Protein AF-A0AAV2FBN1-F1 (afdb_monomer)

Nearest PDB structures (foldseek):
  3hhg-assembly1_D  TM=4.265E-01  e=3.105E+00  Neisseria meningitidis serogroup B
  5xii-assembly1_A  TM=4.265E-01  e=9.277E+00  Toxoplasma gondii ME49

Foldseek 3Di:
DDDDPPDDCPPVVVVVVVVVVVVVVVVVVVVVVVVVQVPDPADEAEQDLVCVVVVCVVVSVVVCVVVVHHYYYDPNRDD

Solvent-accessible surface area (backbone atoms only — not comparable to full-atom values): 4875 Å² total; per-residue (Å²): 138,79,87,77,92,77,85,74,81,69,57,68,68,59,58,50,50,53,50,52,52,51,48,51,53,49,51,52,50,52,52,54,50,49,56,55,50,73,69,43,93,77,54,68,48,70,47,44,52,65,41,68,77,65,71,43,57,69,59,52,50,51,49,30,64,75,70,70,41,48,76,47,69,45,82,72,33,62,133

pLDDT: mean 77.35, std 15.06, range [41.0, 92.19]

Sequence (79 aa):
MNTDRRAYRIDPNILESDLARETTVAMAAIDATTKFLNKAVKPVLVDVAKLRVAKNCDVFVKLADACGYALDVIPSGKG

Organism: NCBI:txid586398

Mean predicted aligned error: 11.4 Å

Structure (mmCIF, N/CA/C/O backbone):
data_AF-A0AAV2FBN1-F1
#
_entry.id   AF-A0AAV2FBN1-F1
#
loop_
_atom_site.group_PDB
_atom_site.id
_atom_site.type_symbol
_atom_site.label_atom_id
_atom_site.label_alt_id
_atom_site.label_comp_id
_atom_site.label_asym_id
_atom_site.label_entity_id
_atom_site.label_seq_id
_atom_site.pdbx_PDB_ins_code
_atom_site.Cartn_x
_atom_site.Cartn_y
_atom_site.Cartn_z
_atom_site.occupancy
_atom_site.B_iso_or_equiv
_atom_site.auth_seq_id
_atom_site.auth_comp_id
_atom_site.auth_asym_id
_atom_site.auth_atom_id
_atom_site.pdbx_PDB_model_num
ATOM 1 N N . MET A 1 1 ? 44.108 -7.928 -38.963 1.00 42.53 1 MET A N 1
ATOM 2 C CA . MET A 1 1 ? 44.468 -6.701 -38.219 1.00 42.53 1 MET A CA 1
ATOM 3 C C . MET A 1 1 ? 43.207 -6.217 -37.507 1.00 42.53 1 MET A C 1
ATOM 5 O O . MET A 1 1 ? 42.386 -5.542 -38.105 1.00 42.53 1 MET A O 1
ATOM 9 N N . ASN A 1 2 ? 42.837 -6.956 -36.460 1.00 41.00 2 ASN A N 1
ATOM 10 C CA . ASN A 1 2 ? 42.878 -6.527 -35.050 1.00 41.00 2 ASN A CA 1
ATOM 11 C C . ASN A 1 2 ? 41.842 -5.432 -34.756 1.00 41.00 2 ASN A C 1
ATOM 13 O O . ASN A 1 2 ? 42.055 -4.270 -35.066 1.00 41.00 2 ASN A O 1
ATOM 17 N N . THR A 1 3 ? 40.620 -5.823 -34.383 1.00 54.59 3 THR A N 1
ATOM 18 C CA . THR A 1 3 ? 40.154 -5.821 -32.977 1.00 54.59 3 THR A CA 1
ATOM 19 C C . THR A 1 3 ? 40.467 -4.520 -32.252 1.00 54.59 3 THR A C 1
ATOM 21 O O . THR A 1 3 ? 41.554 -4.379 -31.711 1.00 54.59 3 THR A O 1
ATOM 24 N N . ASP A 1 4 ? 39.469 -3.644 -32.135 1.00 43.50 4 ASP A N 1
ATOM 25 C CA . ASP A 1 4 ? 39.125 -3.128 -30.811 1.00 43.50 4 ASP A CA 1
ATOM 26 C C . ASP A 1 4 ? 37.702 -2.559 -30.771 1.00 43.50 4 ASP A C 1
ATOM 28 O O . ASP A 1 4 ? 37.411 -1.440 -31.190 1.00 43.50 4 ASP A O 1
ATOM 32 N N . ARG A 1 5 ? 36.794 -3.371 -30.219 1.00 49.44 5 ARG A N 1
ATOM 33 C CA . ARG A 1 5 ? 35.418 -3.029 -29.832 1.00 49.44 5 ARG A CA 1
ATOM 34 C C . ARG A 1 5 ? 35.424 -2.101 -28.604 1.00 49.44 5 ARG A C 1
ATOM 36 O O . ARG A 1 5 ? 34.852 -2.426 -27.568 1.00 49.44 5 ARG A O 1
ATOM 43 N N . ARG A 1 6 ? 36.099 -0.954 -28.686 1.00 51.78 6 ARG A N 1
ATOM 44 C CA . ARG A 1 6 ? 36.315 -0.021 -27.562 1.00 51.78 6 ARG A CA 1
ATOM 45 C C . ARG A 1 6 ? 35.197 1.016 -27.365 1.00 51.78 6 ARG A C 1
ATOM 47 O O . ARG A 1 6 ? 35.434 2.040 -26.742 1.00 51.78 6 ARG A O 1
ATOM 54 N N . ALA A 1 7 ? 33.989 0.767 -27.876 1.00 49.44 7 ALA A N 1
ATOM 55 C CA . ALA A 1 7 ? 32.932 1.784 -27.928 1.00 49.44 7 ALA A CA 1
ATOM 56 C C . ALA A 1 7 ? 31.929 1.795 -26.753 1.00 49.44 7 ALA A C 1
ATOM 58 O O . ALA A 1 7 ? 31.194 2.763 -26.636 1.00 49.44 7 ALA A O 1
ATOM 59 N N . TYR A 1 8 ? 31.883 0.792 -25.865 1.00 49.34 8 TYR A N 1
ATOM 60 C CA . TYR A 1 8 ? 30.898 0.770 -24.762 1.00 49.34 8 TYR A CA 1
ATOM 61 C C . TYR A 1 8 ? 31.403 0.060 -23.501 1.00 49.34 8 TYR A C 1
ATOM 63 O O . TYR A 1 8 ? 30.696 -0.750 -22.905 1.00 49.34 8 TYR A O 1
ATOM 71 N N . ARG A 1 9 ? 32.629 0.345 -23.053 1.00 47.34 9 ARG A N 1
ATOM 72 C CA . ARG A 1 9 ? 32.955 0.069 -21.647 1.00 47.34 9 ARG A CA 1
ATOM 73 C C . ARG A 1 9 ? 32.376 1.207 -20.811 1.00 47.34 9 ARG A C 1
ATOM 75 O O . ARG A 1 9 ? 33.093 2.123 -20.443 1.00 47.34 9 ARG A O 1
ATOM 82 N N . ILE A 1 10 ? 31.059 1.169 -20.590 1.00 58.66 10 ILE A N 1
ATOM 83 C CA . ILE A 1 10 ? 30.478 1.817 -19.413 1.00 58.66 10 ILE A CA 1
ATOM 84 C C . ILE A 1 10 ? 31.204 1.184 -18.231 1.00 58.66 10 ILE A C 1
ATOM 86 O O . ILE A 1 10 ? 31.188 -0.043 -18.098 1.00 58.66 10 ILE A O 1
ATOM 90 N N . ASP A 1 11 ? 31.917 1.986 -17.447 1.00 57.03 11 ASP A N 1
ATOM 91 C CA . ASP A 1 11 ? 32.580 1.476 -16.257 1.00 57.03 11 ASP A CA 1
ATOM 92 C C . ASP A 1 11 ? 31.508 0.848 -15.354 1.00 57.03 11 ASP A C 1
ATOM 94 O O . ASP A 1 11 ? 30.559 1.538 -14.969 1.00 57.03 11 ASP A O 1
ATOM 98 N N . PRO A 1 12 ? 31.614 -0.446 -15.005 1.00 58.66 12 PRO A N 1
ATOM 99 C CA . PRO A 1 12 ? 30.583 -1.127 -14.226 1.00 58.66 12 PRO A CA 1
ATOM 100 C C . PRO A 1 12 ? 30.359 -0.456 -12.862 1.00 58.66 12 PRO A C 1
ATOM 102 O O . PRO A 1 12 ? 29.248 -0.463 -12.354 1.00 58.66 12 PRO A O 1
ATOM 105 N N . ASN A 1 13 ? 31.373 0.225 -12.318 1.00 59.97 13 ASN A N 1
ATOM 106 C CA . ASN A 1 13 ? 31.257 0.978 -11.068 1.00 59.97 13 ASN A CA 1
ATOM 107 C C . ASN A 1 13 ? 30.383 2.239 -11.163 1.00 59.97 13 ASN A C 1
ATOM 109 O O . ASN A 1 13 ? 29.822 2.653 -10.153 1.00 59.97 13 ASN A O 1
ATOM 113 N N . ILE A 1 14 ? 30.254 2.858 -12.341 1.00 59.38 14 ILE A N 1
ATOM 114 C CA . ILE A 1 14 ? 29.397 4.040 -12.522 1.00 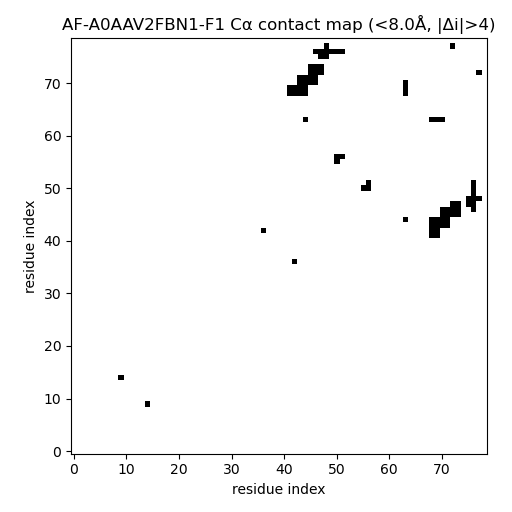59.38 14 ILE A CA 1
ATOM 115 C C . ILE A 1 14 ? 27.920 3.633 -12.484 1.00 59.38 14 ILE A C 1
ATOM 117 O O . ILE A 1 14 ? 27.140 4.254 -11.764 1.00 59.38 14 ILE A O 1
ATOM 121 N N . LEU A 1 15 ? 27.563 2.528 -13.147 1.00 55.66 15 LEU A N 1
ATOM 122 C CA . LEU A 1 15 ? 26.205 1.977 -13.115 1.00 55.66 15 LEU A CA 1
ATOM 123 C C . LEU A 1 15 ? 25.811 1.493 -11.708 1.00 55.66 15 LEU A C 1
ATOM 125 O O . LEU A 1 15 ? 24.703 1.764 -11.252 1.00 55.66 15 LEU A O 1
ATOM 129 N N . GLU A 1 16 ? 26.736 0.843 -10.998 1.00 57.81 16 GLU A N 1
ATOM 130 C CA . GLU A 1 16 ? 26.536 0.423 -9.605 1.00 57.81 16 GLU A CA 1
ATOM 131 C C . GLU A 1 16 ? 26.377 1.622 -8.658 1.00 57.81 16 GLU A C 1
ATOM 133 O O . GLU A 1 16 ? 25.563 1.574 -7.739 1.00 57.81 16 GLU A O 1
ATOM 138 N N . SER A 1 17 ? 27.097 2.728 -8.887 1.00 59.34 17 SER A N 1
ATOM 139 C CA . SER A 1 17 ? 26.979 3.928 -8.050 1.00 59.34 17 SER A CA 1
ATOM 140 C C . SER A 1 17 ? 25.638 4.648 -8.216 1.00 59.34 17 SER A C 1
ATOM 142 O O . SER A 1 17 ? 25.067 5.096 -7.222 1.00 59.34 17 SER A O 1
ATOM 144 N N . ASP A 1 18 ? 25.093 4.696 -9.435 1.00 60.81 18 ASP A N 1
ATOM 145 C CA . ASP A 1 18 ? 23.782 5.292 -9.700 1.00 60.81 18 ASP A CA 1
ATOM 146 C C . ASP A 1 18 ? 22.643 4.400 -9.191 1.00 60.81 18 ASP A C 1
ATOM 148 O O . ASP A 1 18 ? 21.716 4.904 -8.555 1.00 60.81 18 ASP A O 1
ATOM 152 N N . LEU A 1 19 ? 22.753 3.076 -9.352 1.00 61.50 19 LEU A N 1
ATOM 153 C CA . LEU A 1 19 ? 21.787 2.119 -8.807 1.00 61.50 19 LEU A CA 1
ATOM 154 C C . LEU A 1 19 ? 21.819 2.081 -7.269 1.00 61.50 19 LEU A C 1
ATOM 156 O O . LEU A 1 19 ? 20.773 2.021 -6.621 1.00 61.50 19 LEU A O 1
ATOM 160 N N . ALA A 1 20 ? 23.001 2.184 -6.654 1.00 61.88 20 ALA A N 1
ATOM 161 C CA . ALA A 1 20 ? 23.145 2.325 -5.205 1.00 61.88 20 ALA A CA 1
ATOM 162 C C . ALA A 1 20 ? 22.534 3.644 -4.704 1.00 61.88 20 ALA A C 1
ATOM 164 O O . ALA A 1 20 ? 21.911 3.695 -3.640 1.00 61.88 20 ALA A O 1
ATOM 165 N N . ARG A 1 21 ? 22.652 4.727 -5.480 1.00 60.97 21 ARG A N 1
ATOM 166 C CA . ARG A 1 21 ? 22.032 6.008 -5.132 1.00 60.97 21 ARG A CA 1
ATOM 167 C C . ARG A 1 21 ? 20.514 5.973 -5.290 1.00 60.97 21 ARG A C 1
ATOM 169 O O . ARG A 1 21 ? 19.820 6.528 -4.447 1.00 60.97 21 ARG A O 1
ATOM 176 N N . GLU A 1 22 ? 19.999 5.299 -6.315 1.00 66.69 22 GLU A N 1
ATOM 177 C CA . GLU A 1 22 ? 18.563 5.124 -6.558 1.00 66.69 22 GLU A CA 1
ATOM 178 C C . GLU A 1 22 ? 17.907 4.206 -5.514 1.00 66.69 22 GLU A C 1
ATOM 180 O O . GLU A 1 22 ? 16.845 4.519 -4.976 1.00 66.69 22 GLU A O 1
ATOM 185 N N . THR A 1 23 ? 18.571 3.113 -5.138 1.00 75.69 23 THR A N 1
ATOM 186 C CA . THR A 1 23 ? 18.073 2.204 -4.095 1.00 75.69 23 THR A CA 1
ATOM 187 C C . THR A 1 23 ? 18.125 2.834 -2.708 1.00 75.69 23 THR A C 1
ATOM 189 O O . THR A 1 23 ? 17.199 2.639 -1.927 1.00 75.69 23 THR A O 1
ATOM 192 N N . THR A 1 24 ? 19.131 3.654 -2.390 1.00 79.44 24 THR A N 1
ATOM 193 C CA . THR A 1 24 ? 19.172 4.374 -1.104 1.00 79.44 24 THR A CA 1
ATOM 194 C C . THR A 1 24 ? 18.060 5.414 -0.976 1.00 79.44 24 THR A C 1
ATOM 196 O O . THR A 1 24 ? 17.429 5.486 0.081 1.00 79.44 24 THR A O 1
ATOM 199 N N . VAL A 1 25 ? 17.738 6.171 -2.034 1.00 80.25 25 VAL A N 1
ATOM 200 C CA . VAL A 1 25 ? 16.576 7.082 -2.000 1.00 80.25 25 VAL A CA 1
ATOM 201 C C . VAL A 1 25 ? 15.247 6.330 -1.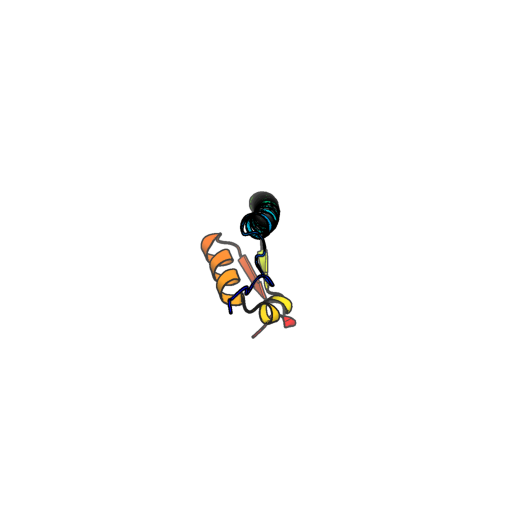994 1.00 80.25 25 VAL A C 1
ATOM 203 O O . VAL A 1 25 ? 14.333 6.745 -1.282 1.00 80.25 25 VAL A O 1
ATOM 206 N N . ALA A 1 26 ? 15.141 5.198 -2.696 1.00 82.19 26 ALA A N 1
ATOM 207 C CA . ALA A 1 26 ? 13.960 4.341 -2.626 1.00 82.19 26 ALA A CA 1
ATOM 208 C C . ALA A 1 26 ? 13.749 3.784 -1.207 1.00 82.19 26 ALA A C 1
ATOM 210 O O . ALA A 1 26 ? 12.644 3.857 -0.674 1.00 82.19 26 ALA A O 1
ATOM 211 N N . MET A 1 27 ? 14.812 3.309 -0.554 1.00 86.19 27 MET A N 1
ATOM 212 C CA . MET A 1 27 ? 14.765 2.822 0.828 1.00 86.19 27 MET A CA 1
ATOM 213 C C . MET A 1 27 ? 14.393 3.931 1.817 1.00 86.19 27 MET A C 1
ATOM 215 O O . MET A 1 27 ? 13.589 3.699 2.719 1.00 86.19 27 MET A O 1
ATOM 219 N N . ALA A 1 28 ? 14.909 5.148 1.625 1.00 88.56 28 ALA A N 1
ATOM 220 C CA . ALA A 1 28 ? 14.525 6.300 2.436 1.00 88.56 28 ALA A CA 1
ATOM 221 C C . ALA A 1 28 ? 13.036 6.657 2.267 1.00 88.56 28 ALA A C 1
ATOM 223 O O . ALA A 1 28 ? 12.353 6.948 3.251 1.00 88.56 28 ALA A O 1
ATOM 224 N N . ALA A 1 29 ? 12.512 6.597 1.039 1.00 88.62 29 ALA A N 1
ATOM 225 C CA . ALA A 1 29 ? 11.094 6.821 0.770 1.00 88.62 29 ALA A CA 1
ATOM 226 C C . ALA A 1 29 ? 10.210 5.742 1.421 1.00 88.62 29 ALA A C 1
ATOM 228 O O . ALA A 1 29 ? 9.227 6.080 2.077 1.00 88.62 29 ALA A O 1
ATOM 229 N N . ILE A 1 30 ? 10.587 4.463 1.312 1.00 89.88 30 ILE A N 1
ATOM 230 C CA . ILE A 1 30 ? 9.871 3.340 1.941 1.00 89.88 30 ILE A CA 1
ATOM 231 C C . ILE A 1 30 ? 9.830 3.494 3.466 1.00 89.88 30 ILE A C 1
ATOM 233 O O . ILE A 1 30 ? 8.770 3.320 4.071 1.00 89.88 30 ILE A O 1
ATOM 237 N N . ASP A 1 31 ? 10.950 3.850 4.098 1.00 91.19 31 ASP A N 1
ATOM 238 C CA . ASP A 1 31 ? 11.019 4.070 5.547 1.00 91.19 31 ASP A CA 1
ATOM 239 C C . ASP A 1 31 ? 10.121 5.240 5.986 1.00 91.19 31 ASP A C 1
ATOM 241 O O . ASP A 1 31 ? 9.352 5.121 6.944 1.00 91.19 31 ASP A O 1
ATOM 245 N N . ALA A 1 32 ? 10.129 6.349 5.239 1.00 91.44 32 ALA A N 1
ATOM 246 C CA . ALA A 1 32 ? 9.245 7.483 5.499 1.00 91.44 32 ALA A CA 1
ATOM 247 C C . ALA A 1 32 ? 7.757 7.106 5.362 1.00 91.44 32 ALA A C 1
ATOM 249 O O . ALA A 1 32 ? 6.954 7.438 6.240 1.00 91.44 32 ALA A O 1
ATOM 250 N N . THR A 1 33 ? 7.385 6.374 4.308 1.00 89.75 33 THR A N 1
ATOM 251 C CA . THR A 1 33 ? 6.015 5.877 4.110 1.00 89.75 33 THR A CA 1
ATOM 252 C C . THR A 1 33 ? 5.603 4.916 5.221 1.00 89.75 33 THR A C 1
ATOM 254 O O . THR A 1 33 ? 4.508 5.045 5.762 1.00 89.75 33 THR A O 1
ATOM 257 N N . THR A 1 34 ? 6.484 4.003 5.628 1.00 90.38 34 THR A N 1
ATOM 258 C CA . THR A 1 34 ? 6.216 3.038 6.706 1.00 90.38 34 THR A CA 1
ATOM 259 C C . THR A 1 34 ? 5.979 3.748 8.037 1.00 90.38 34 THR A C 1
ATOM 261 O O . THR A 1 34 ? 4.999 3.472 8.727 1.00 90.38 34 THR A O 1
ATOM 264 N N . LYS A 1 35 ? 6.822 4.727 8.383 1.00 91.56 35 LYS A N 1
ATOM 265 C CA . LYS A 1 35 ? 6.642 5.559 9.583 1.00 91.56 35 LYS A CA 1
ATOM 266 C C . LYS A 1 35 ? 5.330 6.340 9.550 1.00 91.56 35 LYS A C 1
ATOM 268 O O . LYS A 1 35 ? 4.669 6.461 10.579 1.00 91.56 35 LYS A O 1
ATOM 273 N N . PHE A 1 36 ? 4.947 6.857 8.383 1.00 91.62 36 PHE A N 1
ATOM 274 C CA . PHE A 1 36 ? 3.682 7.563 8.203 1.00 91.62 36 PHE A CA 1
ATOM 275 C C . PHE A 1 36 ? 2.474 6.638 8.410 1.00 91.62 36 PHE A C 1
ATOM 277 O O . PHE A 1 36 ? 1.582 6.972 9.189 1.00 91.62 36 PHE A O 1
ATOM 284 N N . LEU A 1 37 ? 2.468 5.464 7.773 1.00 89.00 37 LEU A N 1
ATOM 285 C CA . LEU A 1 37 ? 1.370 4.500 7.866 1.00 89.00 37 LEU A CA 1
ATOM 286 C C . LEU A 1 37 ? 1.237 3.910 9.276 1.00 89.00 37 LEU A C 1
ATOM 288 O O . LEU A 1 37 ? 0.132 3.865 9.807 1.00 89.00 37 LEU A O 1
ATOM 292 N N . ASN A 1 38 ? 2.349 3.559 9.928 1.00 88.44 38 ASN A N 1
ATOM 293 C CA . ASN A 1 38 ? 2.340 3.011 11.290 1.00 88.44 38 ASN A CA 1
ATOM 294 C C . ASN A 1 38 ? 1.898 4.024 12.355 1.00 88.44 38 ASN A C 1
ATOM 296 O O . ASN A 1 38 ? 1.460 3.634 13.434 1.00 88.44 38 ASN A O 1
ATOM 300 N N . LYS A 1 39 ? 2.008 5.328 12.075 1.00 92.19 39 LYS A N 1
ATOM 301 C CA . LYS A 1 39 ? 1.493 6.381 12.959 1.00 92.19 39 LYS A CA 1
ATOM 302 C C . LYS A 1 39 ? -0.028 6.558 12.836 1.00 92.19 39 LYS A C 1
ATOM 304 O O . LYS A 1 39 ? -0.645 7.142 13.727 1.00 92.19 39 LYS A O 1
ATOM 309 N N . ALA A 1 40 ? -0.641 6.109 11.742 1.00 89.88 40 ALA A N 1
ATOM 310 C CA . ALA A 1 40 ? -2.069 6.280 11.509 1.00 89.88 40 ALA A CA 1
ATOM 311 C C . ALA A 1 40 ? -2.904 5.293 12.345 1.00 89.88 40 ALA A C 1
ATOM 313 O O . ALA A 1 40 ? -2.571 4.120 12.464 1.00 89.88 40 ALA A O 1
ATOM 314 N N . VAL A 1 41 ? -4.032 5.759 12.893 1.00 88.31 41 VAL A N 1
ATOM 315 C CA . VAL A 1 41 ? -4.910 4.937 13.754 1.00 88.31 41 VAL A CA 1
ATOM 316 C C . VAL A 1 41 ? -5.682 3.883 12.948 1.00 88.31 41 VAL A C 1
ATOM 318 O O . VAL A 1 41 ? -5.912 2.781 13.434 1.00 88.31 41 VAL A O 1
ATOM 321 N N . LYS A 1 42 ? -6.103 4.223 11.723 1.00 88.06 42 LYS A N 1
ATOM 322 C CA . LYS A 1 42 ? -6.823 3.338 10.788 1.00 88.06 42 LYS A CA 1
ATOM 323 C C . LYS A 1 42 ? -6.440 3.699 9.346 1.00 88.06 42 LYS A C 1
ATOM 325 O O . LYS A 1 42 ? -7.186 4.434 8.698 1.00 88.06 42 LYS A O 1
ATOM 330 N N . PRO A 1 43 ? -5.253 3.292 8.868 1.00 87.25 43 PRO A N 1
ATOM 331 C CA . PRO A 1 43 ? -4.832 3.581 7.503 1.00 87.25 43 PRO A CA 1
ATOM 332 C C . PRO A 1 43 ? -5.728 2.853 6.491 1.00 87.25 43 PRO A C 1
ATOM 334 O O . PRO A 1 43 ? -6.041 1.673 6.655 1.00 87.25 43 PRO A O 1
ATOM 337 N N . VAL A 1 44 ? -6.119 3.575 5.439 1.00 88.44 44 VAL A N 1
ATOM 338 C CA . VAL A 1 44 ? -6.847 3.0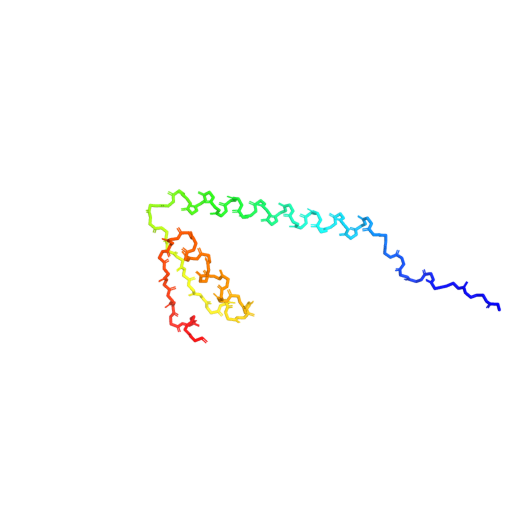36 4.286 1.00 88.44 44 VAL A CA 1
ATOM 339 C C . VAL A 1 44 ? -5.967 3.216 3.056 1.00 88.44 44 VAL A C 1
ATOM 341 O O . VAL A 1 44 ? -5.543 4.332 2.747 1.00 88.44 44 VAL A O 1
ATOM 344 N N . LEU A 1 45 ? -5.676 2.116 2.372 1.00 88.94 45 LEU A N 1
ATOM 345 C CA . LEU A 1 45 ? -5.039 2.111 1.067 1.00 88.94 45 LEU A CA 1
ATOM 346 C C . LEU A 1 45 ? -6.114 2.318 0.004 1.00 88.94 45 LEU A C 1
ATOM 348 O O . LEU A 1 45 ? -7.126 1.624 -0.009 1.00 88.94 45 LEU A O 1
ATOM 352 N N . VAL A 1 46 ? -5.899 3.287 -0.879 1.00 89.00 46 VAL A N 1
ATOM 353 C CA . VAL A 1 46 ? -6.863 3.630 -1.925 1.00 89.00 46 VAL A CA 1
ATOM 354 C C . VAL A 1 46 ? -6.264 3.290 -3.278 1.00 89.00 46 VAL A C 1
ATOM 356 O O . VAL A 1 46 ? -5.231 3.845 -3.659 1.00 89.00 46 VAL A O 1
ATOM 359 N N . ASP A 1 47 ? -6.920 2.393 -4.005 1.00 86.00 47 ASP A N 1
ATOM 360 C CA . ASP A 1 47 ? -6.592 2.111 -5.394 1.00 86.00 47 ASP A CA 1
ATOM 361 C C . ASP A 1 47 ? -7.022 3.288 -6.280 1.00 86.00 47 ASP A C 1
ATOM 363 O O . ASP A 1 47 ? -8.127 3.823 -6.158 1.00 86.00 47 ASP A O 1
ATOM 367 N N . VAL A 1 48 ? -6.130 3.700 -7.177 1.00 85.69 48 VAL A N 1
ATOM 368 C CA . VAL A 1 48 ? -6.287 4.844 -8.073 1.00 85.69 48 VAL A CA 1
ATOM 369 C C . VAL A 1 48 ? -6.014 4.419 -9.511 1.00 85.69 48 VAL A C 1
ATOM 371 O O . VAL A 1 48 ? -5.188 3.552 -9.769 1.00 85.69 48 VAL A O 1
ATOM 374 N N . ALA A 1 49 ? -6.602 5.115 -10.489 1.00 84.06 49 ALA A N 1
ATOM 375 C CA . ALA A 1 49 ? -6.447 4.798 -11.918 1.00 84.06 49 ALA A CA 1
ATOM 376 C C . ALA A 1 49 ? -4.984 4.635 -12.402 1.00 84.06 49 ALA A C 1
ATOM 378 O O . ALA A 1 49 ? -4.722 3.929 -13.376 1.00 84.06 49 ALA A O 1
ATOM 379 N N . LYS A 1 50 ? -4.018 5.265 -11.717 1.00 84.12 50 LYS A N 1
ATOM 380 C CA . LYS A 1 50 ? -2.583 5.139 -12.015 1.00 84.12 50 LYS A CA 1
ATOM 381 C C . LYS A 1 50 ? -2.013 3.746 -11.714 1.00 84.12 50 LYS A C 1
ATOM 383 O O . LYS A 1 50 ? -1.026 3.374 -12.344 1.00 84.12 50 LYS A O 1
ATOM 388 N N . LEU A 1 51 ? -2.623 2.967 -10.819 1.00 82.06 51 LEU A N 1
ATOM 389 C CA . LEU A 1 51 ? -2.162 1.616 -10.48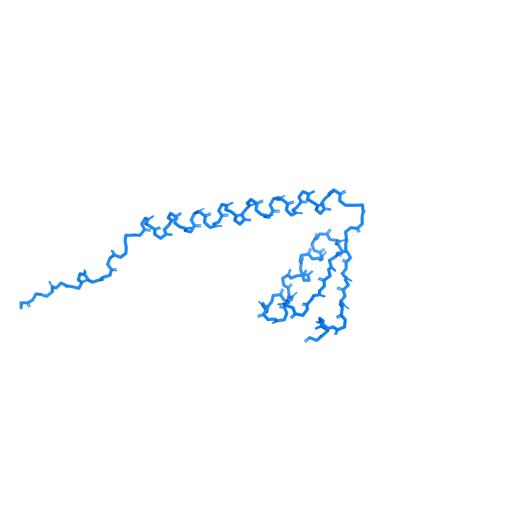9 1.00 82.0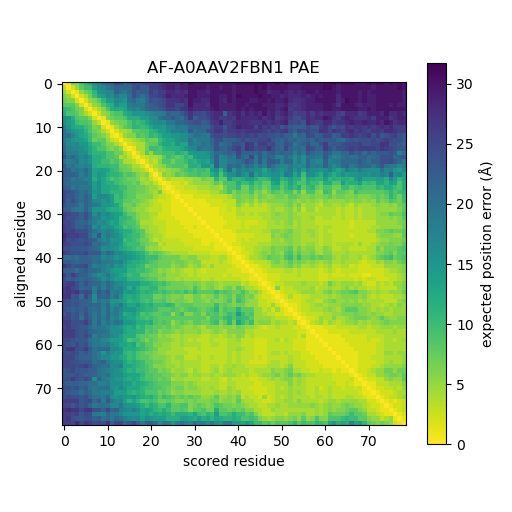6 51 LEU A CA 1
ATOM 390 C C . LEU A 1 51 ? -2.303 0.659 -11.682 1.00 82.06 51 LEU A C 1
ATOM 392 O O . LEU A 1 51 ? -1.414 -0.155 -11.932 1.00 82.06 51 LEU A O 1
ATOM 396 N N . ARG A 1 52 ? -3.345 0.856 -12.500 1.00 74.12 52 ARG A N 1
ATOM 397 C CA . ARG A 1 52 ? -3.558 0.137 -13.764 1.00 74.12 52 ARG A CA 1
ATOM 398 C C . ARG A 1 52 ? -2.444 0.394 -14.779 1.00 74.12 52 ARG A C 1
ATOM 400 O O . ARG A 1 52 ? -1.960 -0.538 -15.414 1.00 74.12 52 ARG A O 1
ATOM 407 N N . VAL A 1 53 ? -2.004 1.650 -14.908 1.00 81.12 53 VAL A N 1
ATOM 408 C CA . VAL A 1 53 ? -0.883 2.032 -15.792 1.00 81.12 53 VAL A CA 1
ATOM 409 C C . VAL A 1 53 ? 0.424 1.420 -15.294 1.00 81.12 53 VAL A C 1
ATOM 411 O O . VAL A 1 53 ? 1.226 0.944 -16.093 1.00 81.12 53 VAL A O 1
ATOM 414 N N . ALA A 1 54 ? 0.608 1.386 -13.974 1.00 83.31 54 ALA A N 1
ATOM 415 C CA . ALA A 1 54 ? 1.771 0.782 -13.338 1.00 83.31 54 ALA A CA 1
ATOM 416 C C . ALA A 1 54 ? 1.771 -0.758 -13.384 1.00 83.31 54 ALA A C 1
ATOM 418 O O . ALA A 1 54 ? 2.802 -1.350 -13.087 1.00 83.31 54 ALA A O 1
ATOM 419 N N . LYS A 1 55 ? 0.650 -1.406 -13.747 1.00 81.75 55 LYS A N 1
ATOM 420 C CA . LYS A 1 55 ? 0.475 -2.873 -13.786 1.00 81.75 55 LYS A CA 1
ATOM 421 C C . LYS A 1 55 ? 0.887 -3.587 -12.487 1.00 81.75 55 LYS A C 1
ATOM 423 O O . LYS A 1 55 ? 1.322 -4.732 -12.520 1.00 81.75 55 LYS A O 1
ATOM 428 N N . ASN A 1 56 ? 0.722 -2.918 -11.345 1.00 83.06 56 ASN A N 1
ATOM 429 C CA . ASN A 1 56 ? 1.182 -3.394 -10.034 1.00 83.06 56 ASN A CA 1
ATOM 430 C C . ASN A 1 56 ? 0.026 -3.688 -9.061 1.00 83.06 56 ASN A C 1
ATOM 432 O O . ASN A 1 56 ? 0.230 -3.690 -7.846 1.00 83.06 56 ASN A O 1
ATOM 436 N N . CYS A 1 57 ? -1.184 -3.934 -9.575 1.00 83.62 57 CYS A N 1
ATOM 437 C CA . CYS A 1 57 ? -2.373 -4.191 -8.756 1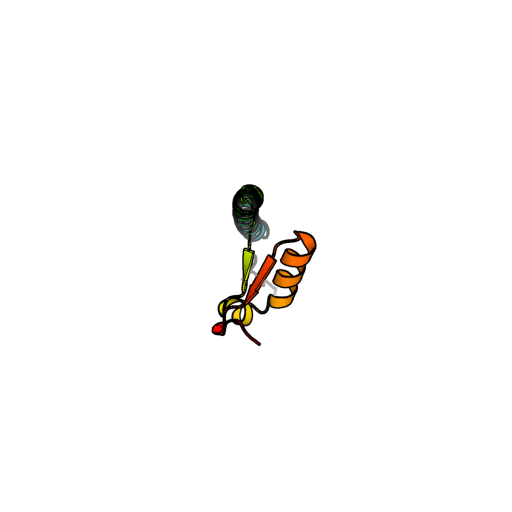.00 83.62 57 CYS A CA 1
ATOM 438 C C . CYS A 1 57 ? -2.165 -5.370 -7.790 1.00 83.62 57 CYS A C 1
ATOM 440 O O . CYS A 1 57 ? -2.460 -5.250 -6.604 1.00 83.62 57 CYS A O 1
ATOM 442 N N . ASP A 1 58 ? -1.546 -6.460 -8.254 1.00 87.00 58 ASP A N 1
ATOM 443 C CA . ASP A 1 58 ? -1.280 -7.643 -7.425 1.00 87.00 58 ASP A CA 1
ATOM 444 C C . ASP A 1 58 ? -0.345 -7.345 -6.247 1.00 87.00 58 ASP A C 1
ATOM 446 O O . ASP A 1 58 ? -0.512 -7.881 -5.153 1.00 87.00 58 ASP A O 1
ATOM 450 N N . VAL A 1 59 ? 0.659 -6.489 -6.460 1.00 88.00 59 VAL A N 1
ATOM 451 C CA . VAL A 1 59 ? 1.612 -6.098 -5.411 1.00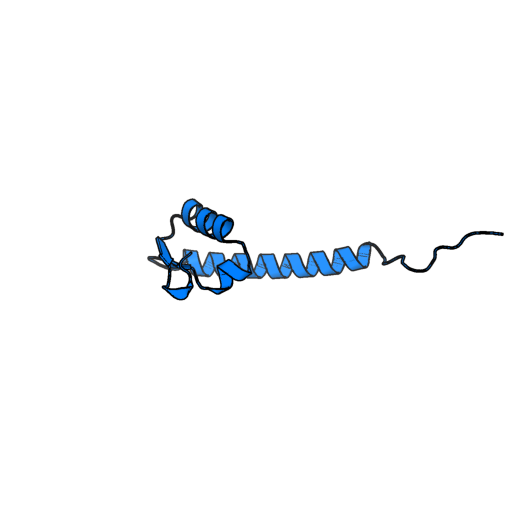 88.00 59 VAL A CA 1
ATOM 452 C C . VAL A 1 59 ? 0.927 -5.202 -4.383 1.00 88.00 59 VAL A C 1
ATOM 454 O O . VAL A 1 59 ? 1.187 -5.331 -3.190 1.00 88.00 59 VAL A O 1
ATOM 457 N N . PHE A 1 60 ? 0.021 -4.332 -4.830 1.00 86.31 60 PHE A N 1
ATOM 458 C CA . PHE A 1 60 ? -0.753 -3.462 -3.950 1.00 86.31 60 PHE A CA 1
ATOM 459 C C . PHE A 1 60 ? -1.718 -4.249 -3.058 1.00 86.31 60 PHE A C 1
ATOM 461 O O . PHE A 1 60 ? -1.771 -3.999 -1.856 1.00 86.31 60 PHE A O 1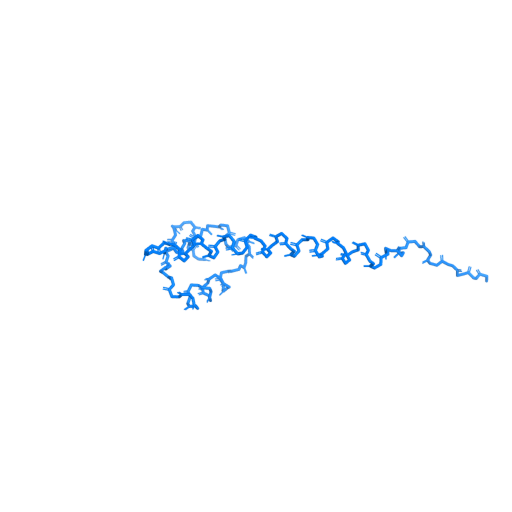
ATOM 468 N N . VAL A 1 61 ? -2.412 -5.245 -3.617 1.00 88.75 61 VAL A N 1
ATOM 469 C CA . VAL A 1 61 ? -3.274 -6.151 -2.842 1.00 88.75 61 V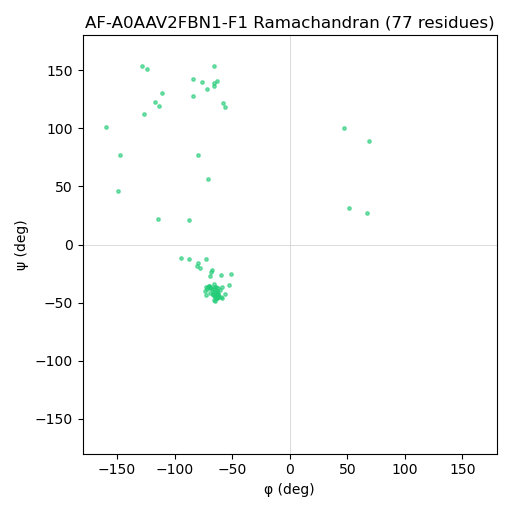AL A CA 1
ATOM 470 C C . VAL A 1 61 ? -2.442 -6.955 -1.843 1.00 88.75 61 VAL A C 1
ATOM 472 O O . VAL A 1 61 ? -2.760 -6.963 -0.661 1.00 88.75 61 VAL A O 1
ATOM 475 N N . LYS A 1 62 ? -1.303 -7.522 -2.266 1.00 90.44 62 LYS A N 1
ATOM 476 C CA . LYS A 1 62 ? -0.388 -8.230 -1.352 1.00 90.44 62 LYS A CA 1
ATOM 477 C C . LYS A 1 62 ? 0.133 -7.345 -0.221 1.00 90.44 62 LYS A C 1
ATOM 479 O O . LYS A 1 62 ? 0.305 -7.835 0.890 1.00 90.44 62 LYS A O 1
ATOM 484 N N . LEU A 1 63 ? 0.399 -6.065 -0.488 1.00 89.25 63 LEU A N 1
ATOM 485 C CA . LEU A 1 63 ? 0.797 -5.104 0.540 1.00 89.25 63 LEU A CA 1
ATOM 486 C C . LEU A 1 63 ? -0.342 -4.866 1.539 1.00 89.25 63 LEU A C 1
ATOM 488 O O . LEU A 1 63 ? -0.107 -4.911 2.744 1.00 89.25 63 LEU A O 1
ATOM 492 N N . ALA A 1 64 ? -1.562 -4.634 1.047 1.00 89.06 64 ALA A N 1
ATOM 493 C CA . ALA A 1 64 ? -2.739 -4.449 1.893 1.00 89.06 64 ALA A CA 1
ATOM 494 C C . ALA A 1 64 ? -2.987 -5.675 2.784 1.00 89.06 64 ALA A C 1
ATOM 496 O O . ALA A 1 64 ? -3.143 -5.524 3.996 1.00 89.06 64 ALA A O 1
ATOM 497 N N . ASP A 1 65 ? -2.918 -6.873 2.199 1.00 90.88 65 ASP A N 1
ATOM 498 C CA . ASP A 1 65 ? -3.106 -8.149 2.891 1.00 90.88 65 ASP A CA 1
ATOM 499 C C . ASP A 1 65 ? -2.013 -8.402 3.938 1.00 90.88 65 ASP A C 1
ATOM 501 O O . ASP A 1 65 ? -2.312 -8.783 5.069 1.00 90.88 65 ASP A O 1
ATOM 505 N N . ALA A 1 66 ? -0.743 -8.158 3.598 1.00 90.88 66 ALA A N 1
ATOM 506 C CA . ALA A 1 66 ? 0.380 -8.374 4.510 1.00 90.88 66 ALA A CA 1
ATOM 507 C C . ALA A 1 66 ? 0.381 -7.392 5.690 1.00 90.88 66 ALA A C 1
ATOM 509 O O . ALA A 1 66 ? 0.740 -7.765 6.806 1.00 90.88 66 ALA A O 1
ATOM 510 N N . CYS A 1 67 ? -0.010 -6.138 5.451 1.00 87.06 67 CYS A N 1
ATOM 511 C CA . CYS A 1 67 ? -0.061 -5.105 6.482 1.00 87.06 67 CYS A CA 1
ATOM 512 C C . CYS A 1 67 ? -1.393 -5.072 7.251 1.00 87.06 67 CYS A C 1
ATOM 514 O O . CYS A 1 67 ? -1.481 -4.398 8.276 1.00 87.06 67 CYS A O 1
ATOM 516 N N . GLY A 1 68 ? -2.427 -5.773 6.772 1.00 87.06 68 GLY A N 1
ATOM 517 C CA . GLY A 1 68 ? -3.774 -5.739 7.343 1.00 87.06 68 GLY A CA 1
ATOM 518 C C . GLY A 1 68 ? -4.471 -4.383 7.184 1.00 87.06 68 GLY A C 1
ATOM 519 O O . GLY A 1 68 ? -5.298 -4.013 8.019 1.00 87.06 68 GLY A O 1
ATOM 520 N N . TYR A 1 69 ? -4.115 -3.611 6.155 1.00 88.69 69 TYR A N 1
ATOM 521 C CA . TYR A 1 69 ? -4.711 -2.300 5.901 1.00 88.69 69 TYR A CA 1
ATOM 522 C C . TYR A 1 69 ? -6.016 -2.433 5.117 1.00 88.69 69 TYR A C 1
ATOM 524 O O . TYR A 1 69 ? -6.135 -3.257 4.212 1.00 88.69 69 TYR A O 1
ATOM 532 N N . ALA A 1 70 ? -6.998 -1.591 5.446 1.00 88.00 70 ALA A N 1
ATOM 533 C CA . ALA A 1 70 ? -8.247 -1.551 4.696 1.00 88.00 70 ALA A CA 1
ATOM 534 C C . ALA A 1 70 ? -7.984 -1.044 3.271 1.00 88.00 70 ALA A C 1
ATOM 536 O O . ALA A 1 70 ? -7.216 -0.101 3.086 1.00 88.00 70 ALA A O 1
ATOM 537 N N . LEU A 1 71 ? -8.640 -1.653 2.286 1.00 88.81 71 LEU A N 1
ATOM 538 C CA . LEU A 1 71 ? -8.525 -1.299 0.875 1.00 88.81 71 LEU A CA 1
ATOM 539 C C . LEU A 1 71 ? -9.837 -0.675 0.390 1.00 88.81 71 LEU A C 1
ATOM 541 O O . LEU A 1 71 ? -10.905 -1.250 0.596 1.00 88.81 71 LEU A O 1
ATOM 545 N N . ASP A 1 72 ? -9.751 0.470 -0.280 1.00 89.25 72 ASP A N 1
ATOM 546 C CA . ASP A 1 72 ? -10.864 1.087 -1.003 1.00 89.25 72 ASP A CA 1
ATOM 547 C C . ASP A 1 72 ? -10.484 1.309 -2.472 1.00 89.25 72 ASP A C 1
ATOM 549 O O . ASP A 1 72 ? -9.314 1.498 -2.805 1.00 89.25 72 ASP A O 1
ATOM 553 N N . VAL A 1 73 ? -11.471 1.284 -3.364 1.00 88.31 73 VAL A N 1
ATOM 554 C CA . VAL A 1 73 ? -11.272 1.420 -4.811 1.00 88.31 73 VAL A CA 1
ATOM 555 C C . VAL A 1 73 ? -12.159 2.538 -5.332 1.00 88.31 73 VAL A C 1
ATOM 557 O O . VAL A 1 73 ? -13.386 2.407 -5.413 1.00 88.31 73 VAL A O 1
ATOM 560 N N . ILE A 1 74 ? -11.538 3.635 -5.767 1.00 87.69 74 ILE A N 1
ATOM 561 C CA . ILE A 1 74 ? -12.288 4.728 -6.391 1.00 87.69 74 ILE A CA 1
ATOM 562 C C . ILE A 1 74 ? -12.898 4.261 -7.724 1.00 87.69 74 ILE A C 1
ATOM 564 O O . ILE A 1 74 ? -12.331 3.391 -8.389 1.00 87.69 74 ILE A O 1
ATOM 568 N N . PRO A 1 75 ? -14.011 4.854 -8.199 1.00 83.94 75 PRO A N 1
ATOM 569 C CA . PRO A 1 75 ? -14.669 4.417 -9.433 1.00 83.94 75 PRO A CA 1
ATOM 570 C C . PRO A 1 75 ? -13.748 4.326 -10.660 1.00 83.94 75 PRO A C 1
ATOM 572 O O . PRO A 1 75 ? -13.909 3.418 -11.467 1.00 83.94 75 PRO A O 1
ATOM 575 N N . SER A 1 76 ? -12.760 5.218 -10.783 1.00 81.56 76 SER A N 1
ATOM 576 C CA . SER A 1 76 ? -11.778 5.220 -11.879 1.00 81.56 76 SER A CA 1
ATOM 577 C C . SER A 1 76 ? -10.635 4.207 -11.712 1.00 81.56 76 SER A C 1
ATOM 579 O O . SER A 1 76 ? -9.927 3.910 -12.677 1.00 81.56 76 SER A O 1
ATOM 581 N N . GLY A 1 77 ? -10.449 3.673 -10.505 1.00 76.38 77 GLY A N 1
ATOM 582 C CA . GLY A 1 77 ? -9.531 2.574 -10.212 1.00 76.38 77 GLY A CA 1
ATOM 583 C C . GLY A 1 77 ? -10.118 1.205 -10.555 1.00 76.38 77 GLY A C 1
ATOM 584 O O . GLY A 1 77 ? -9.362 0.274 -10.766 1.00 76.38 77 GLY A O 1
ATOM 585 N N . LYS A 1 78 ? -11.447 1.086 -10.699 1.00 73.50 78 LYS A N 1
ATOM 586 C CA . LYS A 1 78 ? -12.121 -0.202 -10.933 1.00 73.50 78 LYS A CA 1
ATOM 587 C C . LYS A 1 78 ? -11.714 -0.872 -12.252 1.00 73.50 78 LYS A C 1
ATOM 589 O O . LYS A 1 78 ? -11.645 -0.206 -13.291 1.00 73.50 78 LYS A O 1
ATOM 594 N N . GLY A 1 79 ? -11.558 -2.197 -12.207 1.00 67.12 79 GLY A N 1
ATOM 595 C CA . GLY A 1 79 ? -11.172 -3.075 -13.330 1.00 67.12 79 GLY A CA 1
ATOM 596 C C . GLY A 1 79 ? -9.672 -3.110 -13.579 1.00 67.12 79 GLY A C 1
ATOM 597 O O . GLY A 1 79 ? -9.290 -3.555 -14.678 1.00 67.12 79 GLY A O 1
#

InterPro domains:
  IPR012110 Pyruvate decarboxylase/indolepyruvate decarboxylase-like [PTHR43452] (21-79)

Secondary structure (DSSP, 8-state):
-----TT----HHHHHHHHHHHHHHHHHHHHHHHHHHHH-SS-EEEE-HHHHHHT-HHHHHHHHHHHT-EEEE-TTT--

Radius of gyration: 20.35 Å; Cα contacts (8 Å, |Δi|>4): 41; chains: 1; bounding box: 59×16×52 Å